Protein AF-A0A061QRR7-F1 (afdb_monomer_lite)

Organism: NCBI:txid582737

Foldseek 3Di:
DDDDDDDDDPPPPVPPPPPPPDPDDPLRVLVVVLVCLVPDPDDPVVNCVQANQCVDQALVRGDCVRRVHDSVVSNVVRVVVVVVVVVVVVVVVVVVVVVVVVVVVVVVD

Secondary structure (DSSP, 8-state):
---------------PPPP-SS---HHHHHHHHHHHHHHS---HHHHHHHH-STTSSGGGG--HHHH---HHHHHHHHHHHHHHHHHHHHHHHHHHHHHHHHHHHHHT-

pLDDT: mean 85.13, std 18.48, range [37.38, 98.31]

Sequence (109 aa):
HTQCDHSRHSTEEPSPPSPQVWKLSGADLCEIARNSVMQSGFPQAVKLHWVGPYWRVGPEGNDIQKTNVPNLRIRYRTDAYQAELRFVLAGAGTYQERIAAIAARSESN

Radius of gyration: 25.75 Å; chains: 1; bounding box: 46×43×84 Å

InterPro domains:
  IPR006329 AMP deaminase [PF19326] (19-88)
  IPR006329 AMP deaminase [PTHR11359] (20-98)
  IPR032466 Metal-dependent hydrolase [SSF51556] (20-87)

Structure (mmCIF, N/CA/C/O backbone):
data_AF-A0A061QRR7-F1
#
_entry.id   AF-A0A061QRR7-F1
#
loop_
_atom_site.group_PDB
_atom_site.id
_atom_site.type_symbol
_atom_site.label_atom_id
_atom_site.label_alt_id
_atom_site.label_comp_id
_atom_site.label_asym_id
_atom_site.label_entity_id
_atom_site.label_seq_id
_atom_site.pdbx_PDB_ins_code
_atom_site.Cartn_x
_atom_site.Cartn_y
_atom_site.Cartn_z
_atom_site.occupancy
_atom_site.B_iso_or_equiv
_atom_site.auth_seq_id
_atom_site.auth_comp_id
_atom_site.auth_asym_id
_atom_site.auth_atom_id
_atom_site.pdbx_PDB_model_num
ATOM 1 N N . HIS A 1 1 ? -5.565 -33.414 39.413 1.00 37.50 1 HIS A N 1
ATOM 2 C CA . HIS A 1 1 ? -4.476 -33.434 40.403 1.00 37.50 1 HIS A CA 1
ATOM 3 C C . HIS A 1 1 ? -3.664 -32.163 40.289 1.00 37.50 1 HIS A C 1
ATOM 5 O O . HIS A 1 1 ? -2.920 -31.979 39.338 1.00 37.50 1 HIS A O 1
ATOM 11 N N . THR A 1 2 ? -3.905 -31.270 41.237 1.00 44.31 2 THR A N 1
ATOM 12 C CA . THR A 1 2 ? -3.088 -30.117 41.602 1.00 44.31 2 THR A CA 1
ATOM 13 C C . THR A 1 2 ? -1.778 -30.584 42.238 1.00 44.31 2 THR A C 1
ATOM 15 O O . THR A 1 2 ? -1.812 -31.506 43.047 1.00 44.31 2 THR A O 1
ATOM 18 N N . GLN A 1 3 ? -0.680 -29.910 41.899 1.00 38.41 3 GLN A N 1
ATOM 19 C CA . GLN A 1 3 ? 0.484 -29.562 42.736 1.00 38.41 3 GLN A CA 1
ATOM 20 C C . GLN A 1 3 ? 1.283 -28.555 41.880 1.00 38.41 3 GLN A C 1
ATOM 22 O O . GLN A 1 3 ? 1.801 -28.924 40.834 1.00 38.41 3 GLN A O 1
ATOM 27 N N . CYS A 1 4 ? 1.106 -27.240 42.028 1.00 44.00 4 CYS A N 1
ATOM 28 C CA . CYS A 1 4 ? 1.678 -26.356 43.053 1.00 44.00 4 CYS A CA 1
ATOM 29 C C . CYS A 1 4 ? 3.183 -26.559 43.311 1.00 44.00 4 CYS A C 1
ATOM 31 O O . CYS A 1 4 ? 3.585 -27.459 44.037 1.00 44.00 4 CYS A O 1
ATOM 33 N N . ASP A 1 5 ? 3.939 -25.624 42.730 1.00 44.91 5 ASP A N 1
ATOM 34 C CA . ASP A 1 5 ? 4.764 -24.635 43.437 1.00 44.91 5 ASP A CA 1
ATOM 35 C C . ASP A 1 5 ? 6.147 -25.071 43.937 1.00 44.91 5 ASP A C 1
ATOM 37 O O . ASP A 1 5 ? 6.264 -25.784 44.926 1.00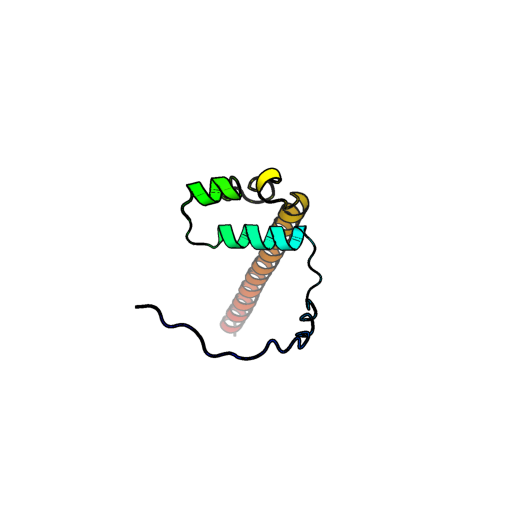 44.91 5 ASP A O 1
ATOM 41 N N . HIS A 1 6 ? 7.196 -24.567 43.276 1.00 45.41 6 HIS A N 1
ATOM 42 C CA . HIS A 1 6 ? 8.505 -24.306 43.878 1.00 45.41 6 HIS A CA 1
ATOM 43 C C . HIS A 1 6 ? 8.973 -22.919 43.419 1.00 45.41 6 HIS A C 1
ATOM 45 O O . HIS A 1 6 ? 9.565 -22.761 42.351 1.00 45.41 6 HIS A O 1
ATOM 51 N N . SER A 1 7 ? 8.678 -21.926 44.256 1.00 47.81 7 SER A N 1
ATOM 52 C CA . SER A 1 7 ? 9.480 -20.739 44.548 1.00 47.81 7 SER A CA 1
ATOM 53 C C . SER A 1 7 ? 10.753 -20.570 43.710 1.00 47.81 7 SER A C 1
ATOM 55 O O . SER A 1 7 ? 11.780 -21.199 43.972 1.00 47.81 7 SER A O 1
ATOM 57 N N . ARG A 1 8 ? 10.748 -19.593 42.802 1.00 47.47 8 ARG A N 1
ATOM 58 C CA . ARG A 1 8 ? 11.926 -18.742 42.616 1.00 47.47 8 ARG A CA 1
ATOM 59 C C . ARG A 1 8 ? 11.500 -17.309 42.821 1.00 47.47 8 ARG A C 1
ATOM 61 O O . ARG A 1 8 ? 10.612 -16.809 42.141 1.00 47.47 8 ARG A O 1
ATOM 68 N N . HIS A 1 9 ? 12.127 -16.729 43.834 1.00 42.84 9 HIS A N 1
ATOM 69 C CA . HIS A 1 9 ? 12.099 -15.329 44.184 1.00 42.84 9 HIS A CA 1
ATOM 70 C C . HIS A 1 9 ? 11.955 -14.428 42.965 1.00 42.84 9 HIS A C 1
ATOM 72 O O . HIS A 1 9 ? 12.683 -14.578 41.984 1.00 42.84 9 HIS A O 1
ATOM 78 N N . SER A 1 10 ? 11.045 -13.467 43.092 1.00 43.94 10 SER A N 1
ATOM 79 C CA . SER A 1 10 ? 11.049 -12.225 42.341 1.00 43.94 10 SER A CA 1
ATOM 80 C C . SER A 1 10 ? 12.439 -11.601 42.435 1.00 43.94 10 SER A C 1
ATOM 82 O O . SER A 1 10 ? 12.743 -10.860 43.365 1.00 43.94 10 SER A O 1
ATOM 84 N N . THR A 1 11 ? 13.314 -11.911 41.487 1.00 37.38 11 THR A N 1
ATOM 85 C CA . THR A 1 11 ? 14.321 -10.944 41.091 1.00 37.38 11 THR A CA 1
ATOM 86 C C . THR A 1 11 ? 13.558 -9.891 40.313 1.00 37.38 11 THR A C 1
ATOM 88 O O . THR A 1 11 ? 13.234 -10.089 39.141 1.00 37.38 11 THR A O 1
ATOM 91 N N . GLU A 1 12 ? 13.235 -8.791 40.991 1.00 52.19 12 GLU A N 1
ATOM 92 C CA . GLU A 1 12 ? 13.027 -7.485 40.366 1.00 52.19 12 GLU A CA 1
ATOM 93 C C . GLU A 1 12 ? 14.346 -7.045 39.712 1.00 52.19 12 GLU A C 1
ATOM 95 O O . GLU A 1 12 ? 14.952 -6.044 40.070 1.00 52.19 12 GLU A O 1
ATOM 100 N N . GLU A 1 13 ? 14.841 -7.840 38.769 1.00 51.16 13 GLU A N 1
ATOM 101 C CA . GLU A 1 13 ? 15.802 -7.361 37.799 1.00 51.16 13 GLU A CA 1
ATOM 102 C C . GLU A 1 13 ? 14.960 -6.577 36.798 1.00 51.16 13 GLU A C 1
ATOM 104 O O . GLU A 1 13 ? 14.084 -7.172 36.154 1.00 51.16 13 GLU A O 1
ATOM 109 N N . PRO A 1 14 ? 15.138 -5.251 36.675 1.00 51.34 14 PRO A N 1
ATOM 110 C CA . PRO A 1 14 ? 14.517 -4.527 35.590 1.00 51.34 14 PRO A CA 1
ATOM 111 C C . PRO A 1 14 ? 15.122 -5.101 34.314 1.00 51.34 14 PRO A C 1
ATOM 113 O O . PRO A 1 14 ? 16.235 -4.751 33.926 1.00 51.34 14 PRO A O 1
ATOM 116 N N . SER A 1 15 ? 14.397 -6.012 33.661 1.00 58.44 15 SER A N 1
ATOM 117 C CA . SER A 1 15 ? 14.693 -6.387 32.288 1.00 58.44 15 SER A CA 1
ATOM 118 C C . SER A 1 15 ? 14.783 -5.068 31.523 1.00 58.44 15 SER A C 1
ATOM 120 O O . SER A 1 15 ? 13.780 -4.340 31.507 1.00 58.44 15 SER A O 1
ATOM 122 N N . PRO A 1 16 ? 15.959 -4.696 30.979 1.00 52.81 16 PRO A N 1
ATOM 123 C CA . PRO A 1 16 ? 16.111 -3.405 30.337 1.00 52.81 16 PRO A CA 1
ATOM 124 C C . PRO A 1 16 ? 15.029 -3.320 29.262 1.00 52.81 16 PRO A C 1
ATOM 126 O O . PRO A 1 16 ? 14.865 -4.293 28.515 1.00 52.81 16 PRO A O 1
ATOM 129 N N . PRO A 1 17 ? 14.246 -2.224 29.201 1.00 59.62 17 PRO A N 1
ATOM 130 C CA . PRO A 1 17 ? 13.249 -2.081 28.157 1.00 59.62 17 PRO A CA 1
ATOM 131 C C . PRO A 1 17 ? 13.985 -2.278 26.841 1.00 59.62 17 PRO A C 1
ATOM 133 O O . PRO A 1 17 ? 14.939 -1.550 26.560 1.00 59.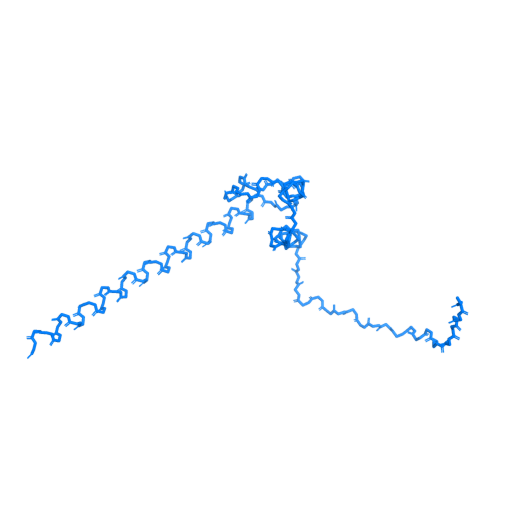62 17 PRO A O 1
ATOM 136 N N . SER A 1 18 ? 13.605 -3.311 26.080 1.00 57.38 18 SER A N 1
ATOM 137 C CA . SER A 1 18 ? 14.211 -3.561 24.778 1.00 57.38 18 SER A CA 1
ATOM 138 C C . SER A 1 18 ? 14.134 -2.240 24.016 1.00 57.38 18 SER A C 1
ATOM 140 O O . SER A 1 18 ? 13.011 -1.743 23.840 1.00 57.38 18 SER A O 1
ATOM 142 N N . PRO A 1 19 ? 15.264 -1.615 23.634 1.00 59.66 19 PRO A N 1
ATOM 143 C CA . PRO A 1 19 ? 15.211 -0.362 22.907 1.00 59.66 19 PRO A CA 1
ATOM 144 C C . PRO A 1 19 ? 14.369 -0.635 21.668 1.00 59.66 19 PRO A C 1
ATOM 146 O O . PRO A 1 19 ? 14.692 -1.531 20.889 1.00 59.66 19 PRO A O 1
ATOM 149 N N . GLN A 1 20 ? 13.230 0.048 21.536 1.00 63.06 20 GLN A N 1
ATOM 150 C CA . GLN A 1 20 ? 12.392 -0.085 20.352 1.00 63.06 20 GLN A CA 1
ATOM 151 C C . GLN A 1 20 ? 13.240 0.391 19.172 1.00 63.06 20 GLN A C 1
ATOM 153 O O . GLN A 1 20 ? 13.406 1.590 18.958 1.00 63.06 20 GLN A O 1
ATOM 158 N N . VAL A 1 21 ? 13.836 -0.566 18.455 1.00 77.69 21 VAL A N 1
ATOM 159 C CA . VAL A 1 21 ? 14.798 -0.320 17.367 1.00 77.69 21 VAL A CA 1
ATOM 160 C C . VAL A 1 21 ? 14.155 0.524 16.264 1.00 77.69 21 VAL A C 1
ATOM 162 O O . VAL A 1 21 ? 14.830 1.289 15.580 1.00 77.69 21 VAL A O 1
ATOM 165 N N . TRP A 1 22 ? 12.827 0.454 16.150 1.00 76.31 22 TRP A N 1
ATOM 166 C CA . TRP A 1 22 ? 12.030 1.184 15.179 1.00 76.31 22 TRP A CA 1
ATOM 167 C C . TRP A 1 22 ? 11.058 2.123 15.888 1.00 76.31 22 TRP A C 1
ATOM 169 O O . TRP A 1 22 ? 10.177 1.685 16.627 1.00 76.31 22 TRP A O 1
ATOM 179 N N . LYS A 1 23 ? 11.192 3.426 15.628 1.00 85.81 23 LYS A N 1
ATOM 180 C CA . LYS A 1 23 ? 10.234 4.443 16.079 1.00 85.81 23 LYS A CA 1
ATOM 181 C C . LYS A 1 23 ? 9.004 4.419 15.170 1.00 85.81 23 LYS A C 1
ATOM 183 O O . LYS A 1 23 ? 8.895 5.224 14.250 1.00 85.81 23 LYS A O 1
ATOM 188 N N . LEU A 1 24 ? 8.116 3.456 15.401 1.00 89.44 24 LEU A N 1
ATOM 189 C CA . LEU A 1 24 ? 6.868 3.312 14.654 1.00 89.44 24 LEU A CA 1
ATOM 190 C C . LEU A 1 24 ? 5.803 4.259 15.213 1.00 89.44 24 LEU A C 1
ATOM 192 O O . LEU A 1 24 ? 5.557 4.299 16.418 1.00 89.44 24 LEU A O 1
ATOM 196 N N . SER A 1 25 ? 5.149 5.012 14.334 1.00 92.94 25 SER A N 1
ATOM 197 C CA . SER A 1 25 ? 3.957 5.783 14.683 1.00 92.94 25 SER A CA 1
ATOM 198 C C . SER A 1 25 ? 2.741 4.867 14.864 1.00 92.94 25 SER A C 1
ATOM 200 O O . SER A 1 25 ? 2.722 3.723 14.404 1.00 92.94 25 SER A O 1
ATOM 202 N N . GLY A 1 26 ? 1.668 5.386 15.470 1.00 93.19 26 GLY A N 1
ATOM 203 C CA . GLY A 1 26 ? 0.402 4.650 15.580 1.00 93.19 26 GLY A CA 1
ATOM 204 C C . GLY A 1 26 ? -0.153 4.219 14.216 1.00 93.19 26 GLY A C 1
ATOM 205 O O . GLY A 1 26 ? -0.618 3.094 14.069 1.00 93.19 26 GLY A O 1
ATOM 206 N N . ALA A 1 27 ? -0.016 5.066 13.190 1.00 93.25 27 ALA A N 1
ATOM 207 C CA . ALA A 1 27 ? -0.417 4.720 11.828 1.00 93.25 27 ALA A CA 1
ATOM 208 C C . ALA A 1 27 ? 0.440 3.591 11.227 1.00 93.25 27 ALA A C 1
ATOM 210 O O . ALA A 1 27 ? -0.091 2.782 10.471 1.00 93.25 27 ALA A O 1
ATOM 211 N N . ASP A 1 28 ? 1.735 3.512 11.565 1.00 95.12 28 ASP A N 1
ATOM 212 C CA . ASP A 1 28 ? 2.609 2.418 11.116 1.00 95.12 28 ASP A CA 1
ATOM 213 C C . ASP A 1 28 ? 2.180 1.083 11.740 1.00 95.12 28 ASP A C 1
ATOM 215 O O . ASP A 1 28 ? 2.058 0.079 11.040 1.00 95.12 28 ASP A O 1
ATOM 219 N N . LEU A 1 29 ? 1.883 1.077 13.042 1.00 96.06 29 LEU A N 1
ATOM 220 C CA . LEU A 1 29 ? 1.406 -0.117 13.745 1.00 96.06 29 LEU A CA 1
ATOM 221 C C . LEU A 1 29 ? 0.044 -0.585 13.222 1.00 96.06 29 LEU A C 1
ATOM 223 O O . LEU A 1 29 ? -0.149 -1.776 12.977 1.00 96.06 29 LEU A O 1
ATOM 227 N N . CYS A 1 30 ? -0.890 0.342 13.005 1.00 96.19 30 CYS A N 1
ATOM 228 C CA . CYS A 1 30 ? -2.200 0.039 12.431 1.00 96.19 30 CYS A CA 1
ATOM 229 C C . CYS A 1 30 ? -2.091 -0.491 10.997 1.00 96.19 30 CYS A C 1
ATOM 231 O O . CYS A 1 30 ? -2.810 -1.416 10.620 1.00 96.19 30 CYS A O 1
ATOM 233 N N . GLU A 1 31 ? -1.162 0.044 10.203 1.00 96.75 31 GLU A N 1
ATOM 234 C CA . GLU A 1 31 ? -0.895 -0.457 8.858 1.00 96.75 31 GLU A CA 1
ATOM 235 C C . GLU A 1 31 ? -0.360 -1.892 8.888 1.00 96.75 31 GLU A C 1
ATOM 237 O O . GLU A 1 31 ? -0.846 -2.744 8.141 1.00 96.75 31 GLU A O 1
ATOM 242 N N . ILE A 1 32 ? 0.581 -2.184 9.789 1.00 96.62 32 ILE A N 1
ATOM 243 C CA . ILE A 1 32 ? 1.084 -3.545 10.003 1.00 96.62 32 ILE A CA 1
ATOM 244 C C . ILE A 1 32 ? -0.063 -4.470 10.422 1.00 96.62 32 ILE A C 1
ATOM 246 O O . ILE A 1 32 ? -0.251 -5.517 9.806 1.00 96.62 32 ILE A O 1
ATOM 250 N N . ALA A 1 33 ? -0.879 -4.073 11.401 1.00 96.50 33 ALA A N 1
ATOM 251 C CA . ALA A 1 33 ? -2.014 -4.867 11.873 1.00 96.50 33 ALA A CA 1
ATOM 252 C C . ALA A 1 33 ? -3.029 -5.158 10.753 1.00 96.50 33 ALA A C 1
ATOM 254 O O . ALA A 1 33 ? -3.443 -6.306 10.570 1.00 96.50 33 ALA A O 1
ATOM 255 N N . ARG A 1 34 ? -3.375 -4.146 9.945 1.00 96.12 34 ARG A N 1
ATOM 256 C CA . ARG A 1 34 ? -4.234 -4.297 8.760 1.00 96.12 34 ARG A CA 1
ATOM 257 C C . ARG A 1 34 ? -3.649 -5.318 7.782 1.00 96.12 34 ARG A C 1
ATOM 259 O O . ARG A 1 34 ? -4.372 -6.190 7.298 1.00 96.12 34 ARG A O 1
ATOM 266 N N . ASN A 1 35 ? -2.350 -5.232 7.501 1.00 95.75 35 ASN A N 1
ATOM 267 C CA . ASN A 1 35 ? -1.670 -6.140 6.579 1.00 95.75 35 ASN A CA 1
ATOM 268 C C . ASN A 1 35 ? -1.623 -7.579 7.112 1.00 95.75 35 ASN A C 1
ATOM 270 O O . ASN A 1 35 ? -1.870 -8.509 6.345 1.00 95.75 35 ASN A O 1
ATOM 274 N N . SER A 1 36 ? -1.421 -7.766 8.418 1.00 97.38 36 SER A N 1
ATOM 275 C CA . SER A 1 36 ? -1.487 -9.080 9.068 1.00 97.38 36 SER A CA 1
ATOM 276 C C . SER A 1 36 ? -2.862 -9.735 8.904 1.00 97.38 36 SER A C 1
ATOM 278 O O . SER A 1 36 ? -2.948 -10.919 8.581 1.00 97.38 36 SER A O 1
ATOM 280 N N . VAL A 1 37 ? -3.955 -8.970 9.039 1.00 95.81 37 VAL A N 1
ATOM 281 C CA . VAL A 1 37 ? -5.313 -9.482 8.774 1.00 95.81 37 VAL A CA 1
ATOM 282 C C . VAL A 1 37 ? -5.465 -9.897 7.311 1.00 95.81 37 VAL A C 1
ATOM 284 O O . VAL A 1 37 ? -5.999 -10.973 7.036 1.00 95.81 37 VAL A O 1
ATOM 287 N N . MET A 1 38 ? -4.974 -9.099 6.360 1.00 93.25 38 MET A N 1
ATOM 288 C CA . MET A 1 38 ? -5.066 -9.439 4.935 1.00 93.25 38 MET A CA 1
ATOM 289 C C . MET A 1 38 ? -4.296 -10.721 4.583 1.00 93.25 38 MET A C 1
ATOM 291 O O . MET A 1 38 ? -4.840 -11.558 3.860 1.00 93.25 38 MET A O 1
ATOM 295 N N . GLN A 1 39 ? -3.086 -10.893 5.125 1.00 95.50 39 GLN A N 1
ATOM 296 C CA . GLN A 1 39 ? -2.200 -12.041 4.868 1.00 95.50 39 GLN A CA 1
ATOM 297 C C . GLN A 1 39 ? -2.606 -13.321 5.614 1.00 95.50 39 GLN A C 1
ATOM 299 O O . GLN A 1 39 ? -2.185 -14.413 5.244 1.00 95.50 39 GLN A O 1
ATOM 304 N N . SER A 1 40 ? -3.431 -13.204 6.654 1.00 96.75 40 SER A N 1
ATOM 305 C CA . SER A 1 40 ? -3.930 -14.354 7.412 1.00 96.75 40 SER A CA 1
ATOM 306 C C . SER A 1 40 ? -4.823 -15.294 6.586 1.00 96.75 40 SER A C 1
ATOM 308 O O . SER A 1 40 ? -5.367 -14.927 5.541 1.00 96.75 40 SER A O 1
ATOM 310 N N . GLY A 1 41 ? -5.085 -16.485 7.125 1.00 97.31 41 GLY A N 1
ATOM 311 C CA . GLY A 1 41 ? -6.078 -17.428 6.601 1.00 97.31 41 GLY A CA 1
ATOM 312 C C . GLY A 1 41 ? -7.526 -17.168 7.045 1.00 97.31 41 GLY A C 1
ATOM 313 O O . GLY A 1 41 ? -8.357 -18.058 6.889 1.00 97.31 41 GLY A O 1
ATOM 314 N N . PHE A 1 42 ? -7.856 -16.008 7.635 1.00 96.62 42 PHE A N 1
ATOM 315 C CA . PHE A 1 42 ? -9.215 -15.772 8.140 1.00 96.62 42 PHE A CA 1
ATOM 316 C C . PHE A 1 42 ? -10.277 -15.779 7.025 1.00 96.62 42 PHE A C 1
ATOM 318 O O . PHE A 1 42 ? -9.999 -15.331 5.906 1.00 96.62 42 PHE A O 1
ATOM 325 N N . PRO A 1 43 ? -11.519 -16.208 7.328 1.00 97.06 43 PRO A N 1
ATOM 326 C CA . PRO A 1 43 ? -12.620 -16.135 6.377 1.00 97.06 43 PRO A CA 1
ATOM 327 C C . PRO A 1 43 ? -12.855 -14.708 5.874 1.00 97.06 43 PRO A C 1
ATOM 329 O O . PRO A 1 43 ? -12.693 -13.734 6.616 1.00 97.06 43 PRO A O 1
ATOM 332 N N . GLN A 1 44 ? -13.320 -14.578 4.629 1.00 95.56 44 GLN A N 1
ATOM 333 C CA . GLN A 1 44 ? -13.567 -13.276 3.999 1.00 95.56 44 GLN A CA 1
ATOM 334 C C . GLN A 1 44 ? -14.520 -12.390 4.814 1.00 95.56 44 GLN A C 1
ATOM 336 O O . GLN A 1 44 ? -14.289 -11.188 4.912 1.00 95.56 44 GLN A O 1
ATOM 341 N N . ALA A 1 45 ? -15.548 -12.970 5.442 1.00 96.50 45 ALA A N 1
ATOM 342 C CA . ALA A 1 45 ? -16.485 -12.235 6.292 1.00 96.50 45 ALA A CA 1
ATOM 343 C C . ALA A 1 45 ? -15.789 -11.560 7.489 1.00 96.50 45 ALA A C 1
ATOM 345 O O . ALA A 1 45 ? -16.080 -10.406 7.800 1.00 96.50 45 ALA A O 1
ATOM 346 N N . VAL A 1 46 ? -14.820 -12.242 8.111 1.00 96.69 46 VAL A N 1
ATOM 347 C CA . VAL A 1 46 ? -14.033 -11.702 9.232 1.00 96.69 46 VAL A CA 1
ATOM 348 C C . VAL A 1 46 ? -13.115 -10.584 8.746 1.00 96.69 46 VAL A C 1
ATOM 350 O O . VAL A 1 46 ? -13.088 -9.506 9.335 1.00 96.69 46 VAL A O 1
ATOM 353 N N . LYS A 1 47 ? -12.422 -10.792 7.618 1.00 96.38 47 LYS A N 1
ATOM 354 C CA . LYS A 1 47 ? -11.577 -9.752 7.012 1.00 96.38 47 LYS A CA 1
ATOM 355 C C . LYS A 1 47 ? -12.399 -8.508 6.658 1.00 96.38 47 LYS A C 1
ATOM 357 O O . LYS A 1 47 ? -12.029 -7.404 7.037 1.00 96.38 47 LYS A O 1
ATOM 362 N N . LEU A 1 48 ? -13.555 -8.670 6.015 1.00 95.38 48 LEU A N 1
ATOM 363 C CA . LEU A 1 48 ? -14.454 -7.559 5.682 1.00 95.38 48 LEU A CA 1
ATOM 364 C C . LEU A 1 48 ? -14.947 -6.818 6.934 1.00 95.38 48 LEU A C 1
ATOM 366 O O . LEU A 1 48 ? -15.044 -5.585 6.943 1.00 95.38 48 LEU A O 1
ATOM 370 N N . HIS A 1 49 ? -15.236 -7.561 8.003 1.00 95.81 49 HIS A N 1
ATOM 371 C CA . HIS A 1 49 ? -15.634 -6.979 9.274 1.00 95.81 49 HIS A CA 1
ATOM 372 C C . HIS A 1 49 ? -14.519 -6.110 9.875 1.00 95.81 49 HIS A C 1
ATOM 374 O O . HIS A 1 49 ? -14.811 -4.972 10.234 1.00 95.81 49 HIS A O 1
ATOM 380 N N . TRP A 1 50 ? -13.267 -6.582 9.898 1.00 94.62 50 TRP A N 1
ATOM 381 C CA . TRP A 1 50 ? -12.138 -5.887 10.538 1.00 94.62 50 TRP A CA 1
ATOM 382 C C . TRP A 1 50 ? -11.438 -4.824 9.692 1.00 94.62 50 TRP A C 1
ATOM 384 O O . TRP A 1 50 ? -10.962 -3.845 10.250 1.00 94.62 50 TRP A O 1
ATOM 394 N N . VAL A 1 51 ? -11.329 -4.995 8.372 1.00 94.06 51 VAL A N 1
ATOM 395 C CA . VAL A 1 51 ? -10.551 -4.072 7.517 1.00 94.06 51 VAL A CA 1
ATOM 396 C C . VAL A 1 51 ? -11.376 -3.362 6.446 1.00 94.06 51 VAL A C 1
ATOM 398 O O . VAL A 1 51 ? -10.895 -2.406 5.838 1.00 94.06 51 VAL A O 1
ATOM 401 N N . GLY A 1 52 ? -12.623 -3.784 6.224 1.00 92.81 52 GLY A N 1
ATOM 402 C CA . GLY A 1 52 ? -13.468 -3.246 5.158 1.00 92.81 52 GLY A CA 1
ATOM 403 C C . GLY A 1 52 ? -13.232 -3.935 3.803 1.00 92.81 52 GLY A C 1
ATOM 404 O O . GLY A 1 52 ? -12.745 -5.069 3.767 1.00 92.81 52 GLY A O 1
ATOM 405 N N . PRO A 1 53 ? -13.631 -3.305 2.681 1.00 92.62 53 PRO A N 1
ATOM 406 C CA . PRO A 1 53 ? -13.645 -3.918 1.348 1.00 92.62 53 PRO A CA 1
ATOM 407 C C . PRO A 1 53 ? -12.239 -4.046 0.729 1.00 92.62 53 PRO A C 1
ATOM 409 O O . PRO A 1 53 ? -11.925 -3.440 -0.293 1.00 92.62 53 PRO A O 1
ATOM 412 N N . TYR A 1 54 ? -11.385 -4.867 1.344 1.00 90.94 54 TYR A N 1
ATOM 413 C CA . TYR A 1 54 ? -9.946 -4.982 1.067 1.00 90.94 54 TYR A CA 1
ATOM 414 C C . TYR A 1 54 ? -9.571 -5.414 -0.363 1.00 90.94 54 TYR A C 1
ATOM 416 O O . TYR A 1 54 ? -8.410 -5.298 -0.743 1.00 90.94 54 TYR A O 1
ATOM 424 N N . TRP A 1 55 ? -10.518 -5.925 -1.155 1.00 91.44 55 TRP A N 1
ATOM 425 C CA . TRP A 1 55 ? -10.298 -6.306 -2.557 1.00 91.44 55 TRP A CA 1
ATOM 426 C C . TRP A 1 55 ? -10.216 -5.105 -3.507 1.00 91.44 55 TRP A C 1
ATOM 428 O O . TRP A 1 55 ? -9.786 -5.257 -4.649 1.00 91.44 55 TRP A O 1
ATOM 438 N N . ARG A 1 56 ? -10.642 -3.911 -3.076 1.00 94.19 56 ARG A N 1
ATOM 439 C CA . ARG A 1 56 ? -10.524 -2.694 -3.888 1.00 94.19 56 ARG A CA 1
ATOM 440 C C . ARG A 1 56 ? -9.109 -2.133 -3.762 1.00 94.19 56 ARG A C 1
ATOM 442 O O . ARG A 1 56 ? -8.580 -1.989 -2.664 1.00 94.19 56 ARG A O 1
ATOM 449 N N . VAL A 1 57 ? -8.489 -1.817 -4.895 1.00 92.12 57 VAL A N 1
ATOM 450 C CA . VAL A 1 57 ? -7.115 -1.301 -4.927 1.00 92.12 57 VAL A CA 1
ATOM 451 C C . VAL A 1 57 ? -7.078 0.144 -4.430 1.00 92.12 57 VAL A C 1
ATOM 453 O O . VAL A 1 57 ? -7.925 0.965 -4.786 1.00 92.12 57 VAL A O 1
ATOM 456 N N . GLY A 1 58 ? -6.056 0.473 -3.643 1.00 93.81 58 GLY A N 1
ATOM 457 C CA . GLY A 1 58 ? -5.837 1.826 -3.150 1.00 93.81 58 GLY A CA 1
ATOM 458 C C . GLY A 1 58 ? -6.770 2.226 -2.000 1.00 93.81 58 GLY A C 1
ATOM 459 O O . GLY A 1 58 ? -7.283 1.366 -1.283 1.00 93.81 58 GLY A O 1
ATOM 460 N N . PRO A 1 59 ? -6.978 3.540 -1.788 1.00 95.06 59 PRO A N 1
ATOM 461 C CA . PRO A 1 59 ? -7.774 4.071 -0.671 1.00 95.06 59 PRO A CA 1
ATOM 462 C C . PRO A 1 59 ? -9.212 3.554 -0.627 1.00 95.06 59 PRO A C 1
ATOM 464 O O . PRO A 1 59 ? -9.821 3.449 0.428 1.00 95.06 59 PRO A O 1
ATOM 467 N N . GLU A 1 60 ? -9.732 3.198 -1.794 1.00 94.44 60 GLU A N 1
ATOM 468 C CA . GLU A 1 60 ? -11.056 2.636 -2.031 1.00 94.44 60 GLU A CA 1
ATOM 469 C C . GLU A 1 60 ? -11.307 1.300 -1.302 1.00 94.44 60 GLU A C 1
ATOM 471 O O . GLU A 1 60 ? -12.461 0.929 -1.076 1.00 94.44 60 GLU A O 1
ATOM 476 N N . GLY A 1 61 ? -10.245 0.565 -0.950 1.00 92.88 61 GLY A N 1
ATOM 477 C CA . GLY A 1 61 ? -10.308 -0.681 -0.174 1.00 92.88 61 GLY A CA 1
ATOM 478 C C . GLY A 1 61 ? -9.937 -0.519 1.295 1.00 92.88 61 GLY A C 1
ATOM 479 O O . GLY A 1 61 ? -9.608 -1.500 1.969 1.00 92.88 61 GLY A O 1
ATOM 480 N N . ASN A 1 62 ? -9.921 0.716 1.791 1.00 94.81 62 ASN A N 1
ATOM 481 C CA . ASN A 1 62 ? -9.558 1.031 3.158 1.00 94.81 62 ASN A CA 1
ATOM 482 C C . ASN A 1 62 ? -10.700 1.753 3.871 1.00 94.81 62 ASN A C 1
ATOM 484 O O . ASN A 1 62 ? -11.089 2.857 3.500 1.00 94.81 62 ASN A O 1
ATOM 488 N N . ASP A 1 63 ? -11.196 1.136 4.938 1.00 95.69 63 ASP A N 1
ATOM 489 C CA . ASP A 1 63 ? -12.104 1.791 5.868 1.00 95.69 63 ASP A CA 1
ATOM 490 C C . ASP A 1 63 ? -11.290 2.361 7.038 1.00 95.69 63 ASP A C 1
ATOM 492 O O . ASP A 1 63 ? -10.777 1.617 7.882 1.00 95.69 63 ASP A O 1
ATOM 496 N N . ILE A 1 64 ? -11.134 3.690 7.074 1.00 96.06 64 ILE A N 1
ATOM 497 C CA . ILE A 1 64 ? -10.353 4.383 8.111 1.00 96.06 64 ILE A CA 1
ATOM 498 C C . ILE A 1 64 ? -10.951 4.131 9.500 1.00 96.06 64 ILE A C 1
ATOM 500 O O . ILE A 1 64 ? -10.195 3.971 10.454 1.00 96.06 64 ILE A O 1
ATOM 504 N N . GLN A 1 65 ? -12.281 4.045 9.620 1.00 96.00 65 GLN A N 1
ATOM 505 C CA . GLN A 1 65 ? -12.948 3.871 10.916 1.00 96.00 65 GLN A CA 1
ATOM 506 C C . GLN A 1 65 ? -12.654 2.503 11.538 1.00 96.00 65 GLN A C 1
ATOM 508 O O . GLN A 1 65 ? -12.730 2.344 12.752 1.00 96.00 65 GLN A O 1
ATOM 513 N N . LYS A 1 66 ? -12.291 1.520 10.711 1.00 95.19 66 LYS A N 1
ATOM 514 C CA . LYS A 1 66 ? -11.946 0.169 11.159 1.00 95.19 66 LYS A CA 1
ATOM 515 C C . LYS A 1 66 ? -10.448 -0.040 11.328 1.00 95.19 66 LYS A C 1
ATOM 517 O O . LYS A 1 66 ? -10.007 -0.694 12.264 1.00 95.19 66 LYS A O 1
ATOM 522 N N . THR A 1 67 ? -9.665 0.489 10.393 1.00 95.69 67 THR A N 1
ATOM 523 C CA . THR A 1 67 ? -8.229 0.194 10.297 1.00 95.69 67 THR A CA 1
ATOM 524 C C . THR A 1 67 ? -7.353 1.222 10.993 1.00 95.69 67 THR A C 1
ATOM 526 O O . THR A 1 67 ? -6.203 0.917 11.286 1.00 95.69 67 THR A O 1
ATOM 529 N N . ASN A 1 68 ? -7.857 2.440 11.221 1.00 96.38 68 ASN A N 1
ATOM 530 C CA . ASN A 1 68 ? -7.088 3.591 11.697 1.00 96.38 68 ASN A CA 1
ATOM 531 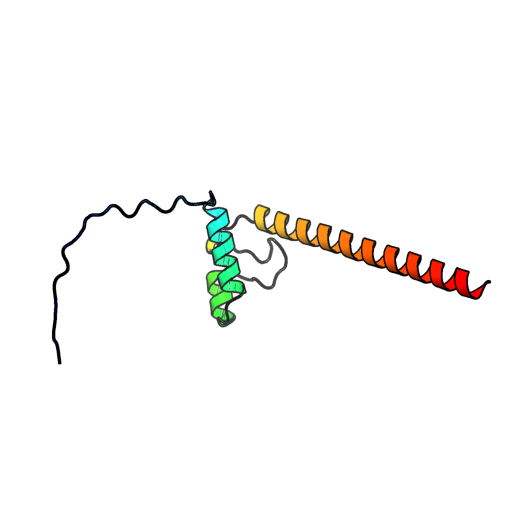C C . ASN A 1 68 ? -5.865 3.937 10.811 1.00 96.38 68 ASN A C 1
ATOM 533 O O . ASN A 1 68 ? -4.932 4.616 11.240 1.00 96.38 68 ASN A O 1
ATOM 537 N N . VAL A 1 69 ? -5.857 3.480 9.552 1.0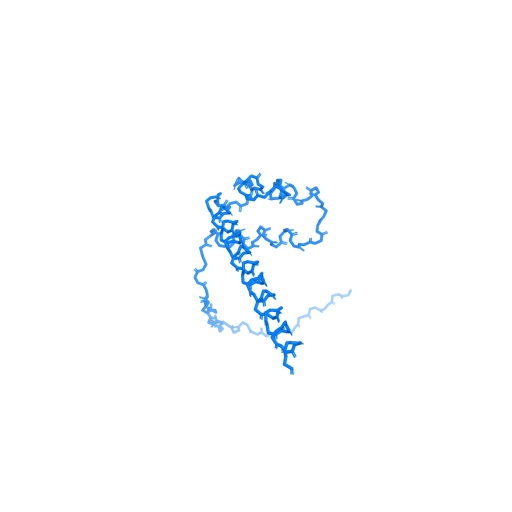0 96.62 69 VAL A N 1
ATOM 538 C CA . VAL A 1 69 ? -4.817 3.815 8.572 1.00 96.62 69 VAL A CA 1
ATOM 539 C C . VAL A 1 69 ? -5.328 4.940 7.672 1.00 96.62 69 VAL A C 1
ATOM 541 O O . VAL A 1 69 ? -6.356 4.760 7.018 1.00 96.62 69 VAL A O 1
ATOM 544 N N . PRO A 1 70 ? -4.632 6.088 7.571 1.00 96.81 70 PRO A N 1
ATOM 545 C CA . PRO A 1 70 ? -5.053 7.176 6.692 1.00 96.81 70 PRO A CA 1
ATOM 546 C C . PRO A 1 70 ? -5.071 6.778 5.210 1.00 96.81 70 PRO A C 1
ATOM 548 O O . PRO A 1 70 ? -4.121 6.183 4.699 1.00 96.81 70 PRO A O 1
ATOM 551 N N . ASN A 1 71 ? -6.096 7.208 4.473 1.00 96.62 71 ASN A N 1
ATOM 552 C CA . ASN A 1 71 ? -6.211 6.948 3.032 1.00 96.62 71 ASN A CA 1
ATOM 553 C C . ASN A 1 71 ? -5.031 7.489 2.214 1.00 96.62 71 ASN A C 1
ATOM 555 O O . ASN A 1 71 ? -4.617 6.852 1.247 1.00 96.62 71 ASN A O 1
ATOM 559 N N . LEU A 1 72 ? -4.443 8.617 2.625 1.00 97.00 72 LEU A N 1
ATOM 560 C CA . LEU A 1 72 ? -3.246 9.171 1.985 1.00 97.00 72 LEU A CA 1
ATOM 561 C C . LEU A 1 72 ? -2.062 8.191 2.029 1.00 97.00 72 LEU A C 1
ATOM 563 O O . LEU A 1 72 ? -1.333 8.058 1.050 1.00 97.00 72 LEU A O 1
ATOM 567 N N . ARG A 1 73 ? -1.902 7.456 3.134 1.00 96.81 73 ARG A N 1
ATOM 568 C CA . ARG A 1 73 ? -0.846 6.449 3.294 1.00 96.81 73 ARG A CA 1
ATOM 569 C C . ARG A 1 73 ? -1.056 5.268 2.345 1.00 96.81 73 ARG A C 1
ATOM 571 O O . ARG A 1 73 ? -0.115 4.853 1.677 1.00 96.81 73 ARG A O 1
ATOM 578 N N . ILE A 1 74 ? -2.294 4.786 2.213 1.00 96.12 74 ILE A N 1
ATOM 579 C CA . ILE A 1 74 ? -2.637 3.724 1.252 1.00 96.12 74 ILE A CA 1
ATOM 580 C C . ILE A 1 74 ? -2.445 4.196 -0.198 1.00 96.12 74 ILE A C 1
ATOM 582 O O . ILE A 1 74 ? -1.914 3.443 -1.017 1.00 96.12 74 ILE A O 1
ATOM 586 N N . ARG A 1 75 ? -2.829 5.443 -0.518 1.00 97.56 75 ARG A N 1
ATOM 587 C CA . ARG A 1 75 ? -2.584 6.057 -1.834 1.00 97.56 75 ARG A CA 1
ATOM 588 C C . ARG A 1 75 ? -1.093 6.058 -2.149 1.00 97.56 75 ARG A C 1
ATOM 590 O O . ARG A 1 75 ? -0.709 5.483 -3.156 1.00 97.56 75 ARG A O 1
ATOM 597 N N . TYR A 1 76 ? -0.271 6.599 -1.249 1.00 97.62 76 TYR A N 1
ATOM 598 C CA . TYR A 1 76 ? 1.179 6.653 -1.430 1.00 97.62 76 TYR A CA 1
ATOM 599 C C . TYR A 1 76 ? 1.783 5.269 -1.696 1.00 97.62 76 TYR A C 1
ATOM 601 O O . TYR A 1 76 ? 2.548 5.106 -2.641 1.00 97.62 76 TYR A O 1
ATOM 609 N N . ARG A 1 77 ? 1.400 4.246 -0.916 1.00 97.00 77 ARG A N 1
ATOM 610 C CA . ARG A 1 77 ? 1.880 2.870 -1.135 1.00 97.00 77 ARG A CA 1
ATOM 611 C C . ARG A 1 77 ? 1.460 2.307 -2.490 1.00 97.00 77 ARG A C 1
ATOM 613 O O . ARG A 1 77 ? 2.250 1.625 -3.132 1.00 97.00 77 ARG A O 1
ATOM 620 N N . THR A 1 78 ? 0.240 2.607 -2.926 1.00 96.81 78 THR A N 1
ATOM 621 C CA . THR A 1 78 ? -0.268 2.165 -4.232 1.00 96.81 78 THR A CA 1
ATOM 622 C C . THR A 1 78 ? 0.484 2.844 -5.373 1.00 96.81 78 THR A C 1
ATOM 624 O O . THR A 1 78 ? 0.898 2.175 -6.316 1.00 96.81 78 THR A O 1
ATOM 627 N N . ASP A 1 79 ? 0.696 4.154 -5.273 1.00 97.94 79 ASP A N 1
ATOM 628 C CA . ASP A 1 79 ? 1.365 4.942 -6.306 1.00 97.94 79 ASP A CA 1
ATOM 629 C C . ASP A 1 79 ? 2.850 4.561 -6.414 1.00 97.94 79 ASP A C 1
ATOM 631 O O . ASP A 1 79 ? 3.353 4.370 -7.522 1.00 97.94 79 ASP A O 1
ATOM 635 N N . ALA A 1 80 ? 3.530 4.364 -5.277 1.00 98.19 80 ALA A N 1
ATOM 636 C CA . ALA A 1 80 ? 4.913 3.888 -5.231 1.00 98.19 80 ALA A CA 1
ATOM 637 C C . ALA A 1 80 ? 5.055 2.504 -5.880 1.00 98.19 80 ALA A C 1
ATOM 639 O O . ALA A 1 80 ? 5.880 2.330 -6.773 1.00 98.19 80 ALA A O 1
ATOM 640 N N . TYR A 1 81 ? 4.185 1.553 -5.522 1.00 96.88 81 TYR A N 1
ATOM 641 C CA . TYR A 1 81 ? 4.179 0.221 -6.132 1.00 96.88 81 TYR A CA 1
ATOM 642 C C . TYR A 1 81 ? 3.974 0.278 -7.653 1.00 96.88 81 TYR A C 1
ATOM 644 O O . TYR A 1 81 ? 4.671 -0.396 -8.409 1.00 96.88 81 TYR A O 1
ATOM 652 N N . GLN A 1 82 ? 3.042 1.109 -8.129 1.00 97.62 82 GLN A N 1
ATOM 653 C CA . GLN A 1 82 ? 2.827 1.284 -9.565 1.00 97.62 82 GLN A CA 1
ATOM 654 C C . GLN A 1 82 ? 4.036 1.915 -10.262 1.00 97.62 82 GLN A C 1
ATOM 656 O O . GLN A 1 82 ? 4.357 1.523 -11.384 1.00 97.62 82 GLN A O 1
ATOM 661 N N . ALA A 1 83 ? 4.701 2.881 -9.627 1.00 98.00 83 ALA A N 1
ATOM 662 C CA . ALA A 1 83 ? 5.910 3.496 -10.163 1.00 98.00 83 ALA A CA 1
ATOM 663 C C . ALA A 1 83 ? 7.057 2.477 -10.272 1.00 98.00 83 ALA A C 1
ATOM 665 O O . ALA A 1 83 ? 7.673 2.367 -11.332 1.00 98.00 83 ALA A O 1
ATOM 666 N N . GLU A 1 84 ? 7.285 1.684 -9.223 1.00 98.31 84 GLU A N 1
ATOM 667 C CA . GLU A 1 84 ? 8.286 0.612 -9.198 1.00 98.31 84 GLU A CA 1
ATOM 668 C C . GLU A 1 84 ? 8.001 -0.452 -10.263 1.00 98.31 84 GLU A C 1
ATOM 670 O O . GLU A 1 84 ? 8.893 -0.836 -11.021 1.00 98.31 84 GLU A O 1
ATOM 675 N N . LEU A 1 85 ? 6.742 -0.878 -10.392 1.00 97.56 85 LEU A N 1
ATOM 676 C CA . LEU A 1 85 ? 6.340 -1.851 -11.403 1.00 97.56 85 LEU A CA 1
ATOM 677 C C . LEU A 1 85 ? 6.587 -1.325 -12.823 1.00 97.56 85 LEU A C 1
ATOM 679 O O . LEU A 1 85 ? 7.154 -2.036 -13.652 1.00 97.56 85 LEU A O 1
ATOM 683 N N . ARG A 1 86 ? 6.209 -0.072 -13.108 1.00 97.38 86 ARG A N 1
ATOM 684 C CA . ARG A 1 86 ? 6.482 0.563 -14.410 1.00 97.38 86 ARG A CA 1
ATOM 685 C C . ARG A 1 86 ? 7.978 0.622 -14.700 1.00 97.38 86 ARG A C 1
ATOM 687 O O . ARG A 1 86 ? 8.380 0.343 -15.825 1.00 97.38 86 ARG A O 1
ATOM 694 N N . PHE A 1 87 ? 8.788 0.953 -13.696 1.00 96.38 87 PHE A N 1
ATOM 695 C CA . PHE A 1 87 ? 10.239 1.015 -13.832 1.00 96.38 87 PHE A CA 1
ATOM 696 C C . PHE A 1 87 ? 10.837 -0.352 -14.196 1.00 96.38 87 PHE A C 1
ATOM 698 O O . PHE A 1 87 ? 11.591 -0.455 -15.164 1.00 96.38 87 PHE A O 1
ATOM 705 N N . VAL A 1 88 ? 10.446 -1.414 -13.483 1.00 96.81 88 VAL A N 1
ATOM 706 C CA . VAL A 1 88 ? 10.920 -2.781 -13.755 1.00 96.81 88 VAL A CA 1
ATOM 707 C C . VAL A 1 88 ? 10.483 -3.260 -15.140 1.00 96.81 88 VAL A C 1
ATOM 709 O O . VAL A 1 88 ? 11.297 -3.810 -15.879 1.00 96.81 88 VAL A O 1
ATOM 712 N N . LEU A 1 89 ? 9.225 -3.027 -15.524 1.00 96.44 89 LEU A N 1
ATOM 713 C CA . LEU A 1 89 ? 8.707 -3.450 -16.828 1.00 96.44 89 LEU A CA 1
ATOM 714 C C . LEU A 1 89 ? 9.393 -2.723 -17.992 1.00 96.44 89 LEU A C 1
ATOM 716 O O . LEU A 1 89 ? 9.744 -3.360 -18.985 1.00 96.44 89 LEU A O 1
ATOM 720 N N . ALA A 1 90 ? 9.643 -1.419 -17.860 1.00 94.75 90 ALA A N 1
ATOM 721 C CA . ALA A 1 90 ? 10.412 -0.667 -18.850 1.00 94.75 90 ALA A CA 1
ATOM 722 C C . ALA A 1 90 ? 11.852 -1.200 -18.963 1.00 94.75 90 ALA A C 1
ATOM 724 O O . ALA A 1 90 ? 12.353 -1.432 -20.064 1.00 94.75 90 ALA A O 1
ATOM 725 N N . GLY A 1 91 ? 12.498 -1.470 -17.824 1.00 94.56 91 GLY A N 1
ATOM 726 C CA . GLY A 1 91 ? 13.820 -2.095 -17.786 1.00 94.56 91 GLY A CA 1
ATOM 727 C C . GLY A 1 91 ? 13.853 -3.462 -18.479 1.00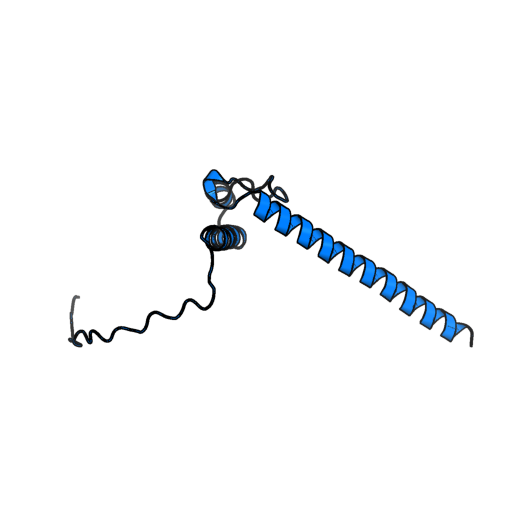 94.56 91 GLY A C 1
ATOM 728 O O . GLY A 1 91 ? 14.762 -3.733 -19.260 1.00 94.56 91 GLY A O 1
ATOM 729 N N . ALA A 1 92 ? 12.838 -4.300 -18.266 1.00 93.25 92 ALA A N 1
ATOM 730 C CA . ALA A 1 92 ? 12.742 -5.612 -18.901 1.00 93.25 92 ALA A CA 1
ATOM 731 C C . ALA A 1 92 ? 12.613 -5.521 -20.432 1.00 93.25 92 ALA A C 1
ATOM 733 O O . ALA A 1 92 ? 13.306 -6.252 -21.139 1.00 93.25 92 ALA A O 1
ATOM 734 N N . GLY A 1 93 ? 11.790 -4.598 -20.945 1.00 92.75 93 GLY A N 1
ATOM 735 C CA . GLY A 1 93 ? 11.647 -4.377 -22.390 1.00 92.75 93 GLY A CA 1
ATOM 736 C C . GLY A 1 93 ? 12.963 -3.945 -23.040 1.00 92.75 93 GLY A C 1
ATOM 737 O O . GLY A 1 93 ? 13.437 -4.584 -23.977 1.00 92.75 93 GLY A O 1
ATOM 738 N N . THR A 1 94 ? 13.627 -2.937 -22.466 1.00 92.81 94 THR A N 1
ATOM 739 C CA . THR A 1 94 ? 14.931 -2.469 -22.976 1.00 92.81 94 THR A CA 1
ATOM 740 C C . THR A 1 94 ? 16.012 -3.552 -22.921 1.00 92.81 94 THR A C 1
ATOM 742 O O . THR A 1 94 ? 16.875 -3.622 -23.796 1.00 92.81 94 THR A O 1
ATOM 745 N N . TYR A 1 95 ? 15.985 -4.429 -21.913 1.00 89.75 95 TYR A N 1
ATOM 746 C CA . TYR A 1 95 ? 16.906 -5.561 -21.840 1.00 89.75 95 TYR A CA 1
ATOM 747 C C . TYR A 1 95 ? 16.669 -6.560 -22.980 1.00 89.75 95 TYR A C 1
ATOM 749 O O . TYR A 1 95 ? 17.627 -6.968 -23.637 1.00 89.75 95 TYR A O 1
ATOM 757 N N . GLN A 1 96 ? 15.412 -6.914 -23.255 1.00 90.62 96 GLN A N 1
ATOM 758 C CA . GLN A 1 96 ? 15.062 -7.820 -24.353 1.00 90.62 96 GLN A CA 1
ATOM 759 C C . GLN A 1 96 ? 15.494 -7.263 -25.713 1.00 90.62 96 GLN A C 1
ATOM 761 O O . GLN A 1 96 ? 16.107 -7.984 -26.500 1.00 90.62 96 GLN A O 1
ATOM 766 N N . GLU A 1 97 ? 15.259 -5.972 -25.958 1.00 92.19 97 GLU A N 1
ATOM 767 C CA . GLU A 1 97 ? 15.699 -5.286 -27.179 1.00 92.19 97 GLU A CA 1
ATOM 768 C C . GLU A 1 97 ? 17.221 -5.349 -27.353 1.00 92.19 97 GLU A C 1
ATOM 770 O O . GLU A 1 97 ? 17.723 -5.657 -28.436 1.00 92.19 97 GLU A O 1
ATOM 775 N N . ARG A 1 98 ? 17.977 -5.113 -26.274 1.00 91.25 98 ARG A N 1
ATOM 776 C CA . ARG A 1 98 ? 19.444 -5.188 -26.298 1.00 91.25 98 ARG A CA 1
ATOM 777 C C . ARG A 1 98 ? 19.945 -6.599 -26.597 1.00 91.25 98 ARG A C 1
ATOM 779 O O . ARG A 1 98 ? 20.886 -6.739 -27.375 1.00 91.25 98 ARG A O 1
ATOM 786 N N . ILE A 1 99 ? 19.337 -7.628 -26.006 1.00 94.62 99 ILE A N 1
ATOM 787 C CA . ILE A 1 99 ? 19.702 -9.028 -26.266 1.00 94.62 99 ILE A CA 1
ATOM 788 C C . ILE A 1 99 ? 19.397 -9.412 -27.718 1.00 94.62 99 ILE A C 1
ATOM 790 O O . ILE A 1 99 ? 20.260 -9.980 -28.386 1.00 94.62 99 ILE A O 1
ATOM 794 N N . ALA A 1 100 ? 18.226 -9.038 -28.238 1.00 92.50 100 ALA A N 1
ATOM 795 C CA . ALA A 1 100 ? 17.861 -9.286 -29.632 1.00 92.50 100 ALA A CA 1
ATOM 796 C C . ALA A 1 100 ? 18.820 -8.590 -30.614 1.00 92.50 100 ALA A C 1
ATOM 798 O O . ALA A 1 100 ? 19.261 -9.196 -31.588 1.00 92.50 100 ALA A O 1
ATOM 799 N N . ALA A 1 101 ? 19.211 -7.343 -30.331 1.00 91.06 101 ALA A N 1
ATOM 800 C CA . ALA A 1 101 ? 20.162 -6.604 -31.159 1.00 91.06 101 ALA A CA 1
ATOM 801 C C . ALA A 1 101 ? 21.572 -7.225 -31.166 1.00 91.06 101 ALA A C 1
ATOM 803 O O . ALA A 1 101 ? 22.275 -7.124 -32.171 1.00 91.06 101 ALA A O 1
ATOM 804 N N . ILE A 1 102 ? 22.000 -7.850 -30.063 1.00 92.12 102 ILE A N 1
ATOM 805 C CA . ILE A 1 102 ? 23.271 -8.588 -29.998 1.00 92.12 102 ILE A CA 1
ATOM 806 C C . ILE A 1 102 ? 23.183 -9.865 -30.841 1.00 92.12 102 ILE A C 1
ATOM 808 O O . ILE A 1 102 ? 24.070 -10.099 -31.660 1.00 92.12 102 ILE A O 1
ATOM 812 N N . ALA A 1 103 ? 22.105 -10.642 -30.692 1.00 91.62 103 ALA A N 1
ATOM 813 C CA . ALA A 1 103 ? 21.885 -11.868 -31.462 1.00 91.62 103 ALA A CA 1
ATOM 814 C C . ALA A 1 103 ? 21.837 -11.598 -32.979 1.00 91.62 103 ALA A C 1
ATOM 816 O O . ALA A 1 103 ? 22.535 -12.250 -33.754 1.00 91.62 103 ALA A O 1
ATOM 817 N N . ALA A 1 104 ? 21.114 -10.556 -33.399 1.00 90.50 104 ALA A N 1
ATOM 818 C CA . ALA A 1 104 ? 21.020 -10.173 -34.808 1.00 90.50 104 ALA A CA 1
ATOM 819 C C . ALA A 1 104 ? 22.379 -9.774 -35.419 1.00 90.50 104 ALA A C 1
ATOM 821 O O . ALA A 1 104 ? 22.630 -10.038 -36.591 1.00 90.50 104 ALA A O 1
ATOM 822 N N . ARG A 1 105 ? 23.285 -9.165 -34.638 1.00 87.06 105 ARG A N 1
ATOM 823 C CA . ARG A 1 105 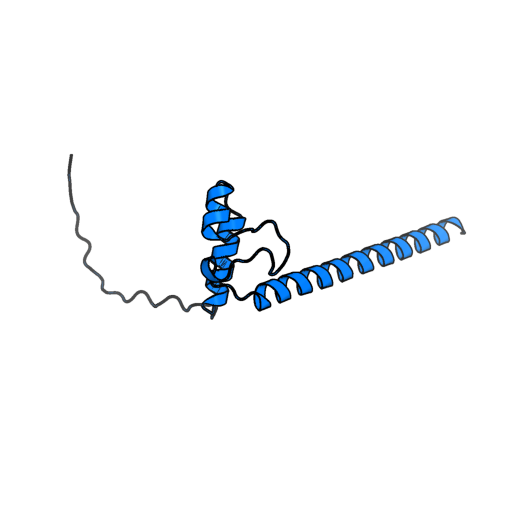? 24.643 -8.829 -35.109 1.00 87.06 105 ARG A CA 1
ATOM 824 C C . ARG A 1 105 ? 25.540 -10.054 -35.253 1.00 87.06 105 ARG A C 1
ATOM 826 O O . ARG A 1 105 ? 26.393 -10.061 -36.137 1.00 87.06 105 ARG A O 1
ATOM 833 N N . SER A 1 106 ? 25.376 -11.066 -34.400 1.00 78.44 106 SER A N 1
ATOM 834 C CA . SER A 1 106 ? 26.145 -12.311 -34.515 1.00 78.44 106 SER A CA 1
ATOM 835 C C . SER A 1 106 ? 25.736 -13.168 -35.709 1.00 78.44 106 SER A C 1
ATOM 837 O O . SER A 1 106 ? 26.561 -13.924 -36.192 1.00 78.44 106 SER A O 1
ATOM 839 N N . GLU A 1 107 ? 24.502 -13.038 -36.202 1.00 75.38 107 GLU A N 1
ATOM 840 C CA . GLU A 1 107 ? 24.028 -13.757 -37.396 1.00 75.38 107 GLU A CA 1
ATOM 841 C C . GLU A 1 107 ? 24.467 -13.093 -38.714 1.00 75.38 107 GLU A C 1
ATOM 843 O O . GLU A 1 107 ? 24.435 -13.723 -39.768 1.00 75.38 107 GLU A O 1
ATOM 848 N N . SER A 1 108 ? 24.875 -11.820 -38.667 1.00 67.81 108 SER A N 1
ATOM 849 C CA . SER A 1 108 ? 25.345 -11.055 -39.833 1.00 67.81 108 SER A CA 1
ATOM 850 C C . SER A 1 108 ? 26.860 -11.124 -40.094 1.00 67.81 108 SER A C 1
ATOM 852 O O . SER A 1 108 ? 27.322 -10.510 -41.055 1.00 67.81 108 SER A O 1
ATOM 854 N N . ASN A 1 109 ? 27.618 -11.826 -39.244 1.00 53.12 109 ASN A N 1
ATOM 855 C CA . ASN A 1 109 ? 29.067 -12.065 -39.353 1.00 53.12 109 ASN A CA 1
ATOM 856 C C . ASN A 1 109 ? 29.342 -13.542 -39.640 1.00 53.12 109 ASN A C 1
ATOM 858 O O . ASN A 1 109 ? 30.342 -13.815 -40.338 1.00 53.12 109 ASN A O 1
#